Protein AF-A0A0C9RWN0-F1 (afdb_monomer_lite)

Organism: Amblyomma americanum (NCBI:txid6943)

pLDDT: mean 73.81, std 9.47, range [51.19, 87.75]

Structure (mmCIF, N/CA/C/O backbone):
data_AF-A0A0C9RWN0-F1
#
_entry.id   AF-A0A0C9RWN0-F1
#
loop_
_atom_site.group_PDB
_atom_site.id
_atom_site.type_symbol
_atom_site.label_atom_id
_atom_site.label_alt_id
_atom_site.label_comp_id
_atom_site.label_asym_id
_atom_site.label_entity_id
_atom_site.label_seq_id
_atom_site.pdbx_PDB_ins_code
_atom_site.Cartn_x
_atom_site.Cartn_y
_atom_site.Cartn_z
_atom_site.occupancy
_atom_site.B_iso_or_equiv
_atom_site.auth_seq_id
_atom_site.auth_comp_id
_atom_site.auth_asym_id
_atom_site.auth_atom_id
_atom_site.pdbx_PDB_model_num
ATOM 1 N N . MET A 1 1 ? -36.065 11.016 47.703 1.00 51.19 1 MET A N 1
ATOM 2 C CA . MET A 1 1 ? -34.618 11.056 47.372 1.00 51.19 1 MET A CA 1
ATOM 3 C C . MET A 1 1 ? -34.073 9.797 46.671 1.00 51.19 1 MET A C 1
ATOM 5 O O . MET A 1 1 ? -32.990 9.877 46.116 1.00 51.19 1 MET A O 1
ATOM 9 N N . ARG A 1 2 ? -34.805 8.668 46.598 1.00 57.06 2 ARG A N 1
ATOM 10 C CA . ARG A 1 2 ? -34.361 7.433 45.905 1.00 57.06 2 ARG A CA 1
ATOM 11 C C . ARG A 1 2 ? -34.366 7.476 44.358 1.00 57.06 2 ARG A C 1
ATOM 13 O O . ARG A 1 2 ? -33.740 6.624 43.747 1.00 57.06 2 ARG A O 1
ATOM 20 N N . ASN A 1 3 ? -35.023 8.458 43.729 1.00 61.31 3 ASN A N 1
ATOM 21 C CA . ASN A 1 3 ? -35.131 8.547 42.259 1.00 61.31 3 ASN A CA 1
ATOM 22 C C . ASN A 1 3 ? -33.948 9.243 41.566 1.00 61.31 3 ASN A C 1
ATOM 24 O O . ASN A 1 3 ? -33.710 8.999 40.389 1.00 61.31 3 ASN A O 1
ATOM 28 N N . LEU A 1 4 ? -33.197 10.099 42.268 1.00 60.25 4 LEU A N 1
ATOM 29 C CA . LEU A 1 4 ? -32.103 10.864 41.653 1.00 60.25 4 LEU A CA 1
ATOM 30 C C . LEU A 1 4 ? -30.867 9.998 41.385 1.00 60.25 4 LEU A C 1
ATOM 32 O O . LEU A 1 4 ? -30.213 10.165 40.363 1.00 60.25 4 LEU A O 1
ATOM 36 N N . THR A 1 5 ? -30.585 9.031 42.259 1.00 70.12 5 THR A N 1
ATOM 37 C CA . THR A 1 5 ? -29.454 8.102 42.108 1.00 70.12 5 THR A CA 1
ATOM 38 C C . THR A 1 5 ? -29.655 7.104 40.966 1.00 70.12 5 THR A C 1
ATOM 40 O O . THR A 1 5 ? -28.693 6.693 40.327 1.00 70.12 5 THR A O 1
ATOM 43 N N . SER A 1 6 ? -30.905 6.733 40.674 1.00 71.94 6 SER A N 1
ATOM 44 C CA . SER A 1 6 ? -31.249 5.870 39.537 1.00 71.94 6 SER A CA 1
ATOM 45 C C . SER A 1 6 ? -31.011 6.574 38.194 1.00 71.94 6 SER A C 1
ATOM 47 O O . SER A 1 6 ? -30.470 5.967 37.269 1.00 71.94 6 SER A O 1
ATOM 49 N N . LEU A 1 7 ? -31.354 7.863 38.105 1.00 72.75 7 LEU A N 1
ATOM 50 C CA . LEU A 1 7 ? -31.188 8.666 36.892 1.00 72.75 7 LEU A CA 1
ATOM 51 C C . LEU A 1 7 ? -29.717 8.941 36.564 1.00 72.75 7 LEU A C 1
ATOM 53 O O . LEU A 1 7 ? -29.322 8.858 35.402 1.00 72.75 7 LEU A O 1
ATOM 57 N N . THR A 1 8 ? -28.892 9.221 37.575 1.00 80.00 8 THR A N 1
ATOM 58 C CA . THR A 1 8 ? -27.453 9.439 37.372 1.00 80.00 8 TH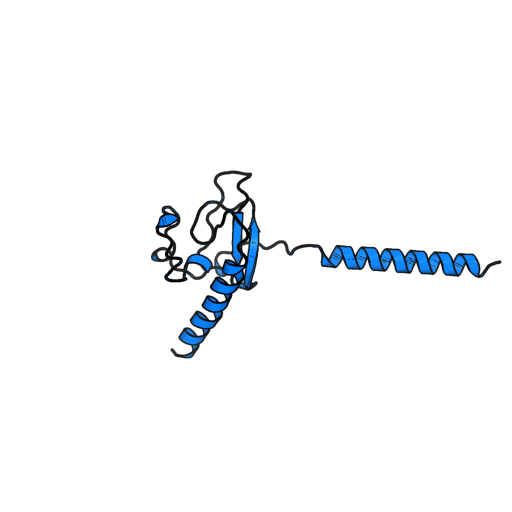R A CA 1
ATOM 59 C C . THR A 1 8 ? -26.739 8.162 36.944 1.00 80.00 8 THR A C 1
ATOM 61 O O . THR A 1 8 ? -25.887 8.215 36.059 1.00 80.00 8 THR A O 1
ATOM 64 N N . LEU A 1 9 ? -27.122 7.006 37.497 1.00 80.69 9 LEU A N 1
ATOM 65 C CA . LEU A 1 9 ? -26.570 5.711 37.098 1.00 80.69 9 LEU A CA 1
ATOM 66 C C . LEU A 1 9 ? -26.903 5.384 35.633 1.00 80.69 9 LEU A C 1
ATOM 68 O O . LEU A 1 9 ? -26.022 4.988 34.874 1.00 80.69 9 LEU A O 1
ATOM 72 N N . LEU A 1 10 ? -28.153 5.606 35.214 1.00 81.12 10 LEU A N 1
ATOM 73 C CA . LEU A 1 10 ? -28.590 5.403 33.829 1.00 81.12 10 LEU A CA 1
ATOM 74 C C . LEU A 1 10 ? -27.870 6.337 32.852 1.00 81.12 10 LEU A C 1
ATOM 76 O O . LEU A 1 10 ? -27.407 5.880 31.809 1.00 81.12 10 LEU A O 1
ATOM 80 N N . ALA A 1 11 ? -27.723 7.618 33.199 1.00 82.56 11 ALA A N 1
ATOM 81 C CA . ALA A 1 11 ? -26.974 8.572 32.385 1.00 82.56 11 ALA A CA 1
ATOM 82 C C . ALA A 1 11 ? -2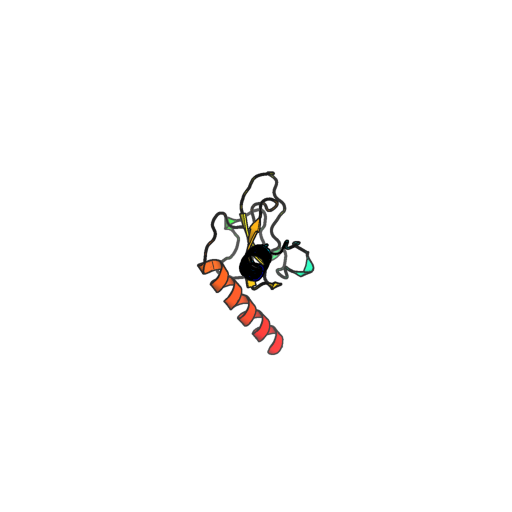5.496 8.170 32.252 1.00 82.56 11 ALA A C 1
ATOM 84 O O . ALA A 1 11 ? -24.916 8.279 31.172 1.00 82.56 11 ALA A O 1
ATOM 85 N N . PHE A 1 12 ? -24.900 7.644 33.325 1.00 83.44 12 PHE A N 1
ATOM 86 C CA . PHE A 1 12 ? -23.523 7.161 33.312 1.00 83.44 12 PHE A CA 1
ATOM 87 C C . PHE A 1 12 ? -23.359 5.909 32.436 1.00 83.44 12 PHE A C 1
ATOM 89 O O . PHE A 1 12 ? -22.437 5.848 31.626 1.00 83.44 12 PHE A O 1
ATOM 96 N N . ILE A 1 13 ? -24.280 4.942 32.528 1.00 82.88 13 ILE A N 1
ATOM 97 C CA . ILE A 1 13 ? -24.286 3.732 31.686 1.00 82.88 13 ILE A CA 1
ATOM 98 C C . ILE A 1 13 ? -24.511 4.092 30.209 1.00 82.88 13 ILE A C 1
ATOM 100 O O . ILE A 1 13 ? -23.815 3.589 29.331 1.00 82.88 13 ILE A O 1
ATOM 104 N N . ALA A 1 14 ? -25.445 4.997 29.912 1.00 79.44 14 ALA A N 1
ATOM 105 C CA . ALA A 1 14 ? -25.665 5.463 28.546 1.00 79.44 14 ALA A CA 1
ATOM 106 C C . ALA A 1 14 ? -24.422 6.181 27.988 1.00 79.44 14 ALA A C 1
ATOM 108 O O . ALA A 1 14 ? -24.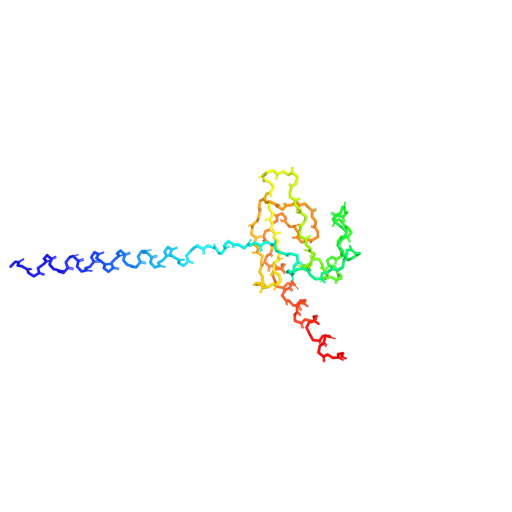019 5.927 26.853 1.00 79.44 14 ALA A O 1
ATOM 109 N N . GLY A 1 15 ? -23.766 7.021 28.797 1.00 79.12 15 GLY A N 1
ATOM 110 C CA . GLY A 1 15 ? -22.531 7.707 28.417 1.00 79.12 15 GLY A CA 1
ATOM 111 C C . GLY A 1 15 ? -21.379 6.746 28.112 1.00 79.12 15 GLY A C 1
ATOM 112 O O . GLY A 1 15 ? -20.698 6.904 27.096 1.00 79.12 15 GLY A O 1
ATOM 113 N N . THR A 1 16 ? -21.181 5.712 28.936 1.00 79.44 16 THR A N 1
ATOM 114 C CA . THR A 1 16 ? -20.124 4.713 28.704 1.00 79.44 16 THR A CA 1
ATOM 115 C C . THR A 1 16 ? -20.390 3.875 27.455 1.00 79.44 16 THR A C 1
ATOM 117 O O . THR A 1 16 ? -19.463 3.640 26.681 1.00 79.44 16 THR A O 1
ATOM 120 N N . LEU A 1 17 ? -21.644 3.497 27.186 1.00 77.75 17 LEU A N 1
ATOM 121 C CA . LEU A 1 17 ? -22.012 2.776 25.962 1.00 77.75 17 LEU A CA 1
ATOM 122 C C . LEU A 1 17 ? -21.745 3.605 24.694 1.00 77.75 17 LEU A C 1
ATOM 124 O O . LEU A 1 17 ? -21.219 3.072 23.714 1.00 77.75 17 LEU A O 1
ATOM 128 N N . VAL A 1 18 ? -22.033 4.911 24.717 1.00 76.25 18 VAL A N 1
ATOM 129 C CA . VAL A 1 18 ? -21.747 5.823 23.593 1.00 76.25 18 VAL A CA 1
ATOM 130 C C . VAL A 1 18 ? -20.240 5.941 23.337 1.00 76.25 18 VAL A C 1
ATOM 132 O O . VAL A 1 18 ? -19.802 5.860 22.187 1.00 76.25 18 VAL A O 1
ATOM 135 N N . LEU A 1 19 ? -19.434 6.069 24.394 1.00 70.19 19 LEU A N 1
ATOM 136 C CA . LEU A 1 19 ? -17.969 6.106 24.301 1.00 70.19 19 LEU A CA 1
ATOM 137 C C . LEU A 1 19 ? -17.397 4.809 23.710 1.00 70.19 19 LEU A C 1
ATOM 139 O O . LEU A 1 19 ? -16.563 4.857 22.804 1.00 70.19 19 LEU A O 1
ATOM 143 N N . VAL A 1 20 ? -17.875 3.647 24.162 1.00 72.25 20 VAL A N 1
ATOM 144 C CA . VAL A 1 20 ? -17.429 2.341 23.648 1.00 72.25 20 VAL A CA 1
ATOM 145 C C . VAL A 1 20 ? -17.801 2.168 22.172 1.00 72.25 20 VAL A C 1
ATOM 147 O O . VAL A 1 20 ? -16.963 1.738 21.376 1.00 72.25 20 VAL A O 1
ATOM 150 N N . ALA A 1 21 ? -19.013 2.561 21.772 1.00 67.50 21 ALA A N 1
ATOM 151 C CA . ALA A 1 21 ? -19.449 2.495 20.377 1.00 67.50 21 ALA A CA 1
ATOM 152 C C . ALA A 1 21 ? -18.614 3.406 19.455 1.00 67.50 21 ALA A C 1
ATOM 154 O O . ALA A 1 21 ? -18.267 3.014 18.335 1.00 67.50 21 ALA A O 1
ATOM 155 N N . ALA A 1 22 ? -18.239 4.600 19.925 1.00 66.31 22 ALA A N 1
ATOM 156 C CA . ALA A 1 22 ? -17.372 5.515 19.183 1.00 66.31 22 ALA A CA 1
ATOM 157 C C . ALA A 1 22 ? -15.952 4.948 18.992 1.00 66.31 22 ALA A C 1
ATOM 159 O O . ALA A 1 22 ? -15.371 5.070 17.911 1.00 66.31 22 ALA A O 1
ATOM 160 N N . VAL A 1 23 ? -15.407 4.276 20.011 1.00 69.00 23 VAL A N 1
ATOM 161 C CA . VAL A 1 23 ? -14.076 3.647 19.954 1.00 69.00 23 VAL A CA 1
ATOM 162 C C . VAL A 1 23 ? -14.066 2.401 19.064 1.00 69.00 23 VAL A C 1
ATOM 164 O O . VAL A 1 23 ? -13.097 2.164 18.346 1.00 69.00 23 VAL A O 1
ATOM 167 N N . GLN A 1 24 ? -15.137 1.606 19.043 1.00 61.00 24 GLN A N 1
ATOM 168 C CA . GLN A 1 24 ? -15.204 0.443 18.152 1.00 61.00 24 GLN A CA 1
ATOM 169 C C . GLN A 1 24 ? -15.201 0.841 16.669 1.00 61.00 24 GLN A C 1
ATOM 171 O O . GLN A 1 24 ? -14.520 0.198 15.872 1.00 61.00 24 GLN A O 1
ATOM 176 N N . LYS A 1 25 ? -15.874 1.940 16.299 1.00 57.09 25 LYS A N 1
ATOM 177 C CA . LYS A 1 25 ? -15.878 2.449 14.915 1.00 57.09 25 LYS A CA 1
ATOM 178 C C . LYS A 1 25 ? -14.525 3.000 14.446 1.00 57.09 25 LYS A C 1
ATOM 180 O O . LYS A 1 25 ? -14.307 3.105 13.242 1.00 57.09 25 LYS A O 1
ATOM 185 N N . SER A 1 26 ? -13.620 3.366 15.357 1.00 54.75 26 SER A N 1
ATOM 186 C CA . SER A 1 26 ? -12.326 3.966 15.005 1.00 54.75 26 SER A CA 1
ATOM 187 C C . SER A 1 26 ? -11.192 2.953 14.821 1.00 54.75 26 SER A C 1
ATOM 189 O O . SER A 1 26 ? -10.121 3.320 14.322 1.00 54.75 26 SER A O 1
ATOM 191 N N . LYS A 1 27 ? -11.408 1.670 15.153 1.00 52.38 27 LYS A N 1
ATOM 192 C CA . LYS A 1 27 ? -10.443 0.608 14.847 1.00 52.38 27 LYS A CA 1
ATOM 193 C C . LYS A 1 27 ? -10.349 0.432 13.332 1.00 52.38 27 LYS A C 1
ATOM 195 O O . LYS A 1 27 ? -11.253 -0.089 12.687 1.00 52.38 27 LYS A O 1
ATOM 200 N N . LYS A 1 28 ? -9.232 0.882 12.755 1.00 59.38 28 LYS A N 1
ATOM 201 C CA . LYS A 1 28 ? -8.905 0.605 11.353 1.00 59.38 28 LYS A CA 1
ATOM 202 C C . LYS A 1 28 ? -8.764 -0.911 11.176 1.00 59.38 28 LYS A C 1
ATOM 204 O O . LYS A 1 28 ? -8.143 -1.540 12.035 1.00 59.38 28 LYS A O 1
ATOM 209 N N . PRO A 1 29 ? -9.312 -1.493 10.098 1.00 59.81 29 PRO A N 1
ATOM 210 C CA . PRO A 1 29 ? -9.151 -2.915 9.833 1.00 59.81 29 PRO A CA 1
ATOM 211 C C . PRO A 1 29 ? -7.659 -3.248 9.737 1.00 59.81 29 PRO A C 1
ATOM 213 O O . PRO A 1 29 ? -6.898 -2.535 9.077 1.00 59.81 29 PRO A O 1
ATOM 216 N N . ASN A 1 30 ? -7.243 -4.306 10.432 1.00 62.53 30 ASN A N 1
ATOM 217 C CA . ASN A 1 30 ? -5.914 -4.874 10.265 1.00 62.53 30 ASN A CA 1
ATOM 218 C C . ASN A 1 30 ? -5.940 -5.679 8.963 1.00 62.53 30 ASN A C 1
ATOM 220 O O . ASN A 1 30 ? -6.544 -6.746 8.911 1.00 62.53 30 ASN A O 1
ATOM 224 N N . ILE A 1 31 ? -5.405 -5.101 7.892 1.00 70.19 31 ILE A N 1
ATOM 225 C CA . ILE A 1 31 ? -5.475 -5.684 6.552 1.00 70.19 31 ILE A CA 1
ATOM 226 C C . ILE A 1 31 ? -4.199 -6.478 6.312 1.00 70.19 31 ILE A C 1
ATOM 228 O O . ILE A 1 31 ? -3.115 -5.898 6.262 1.00 70.19 31 ILE A O 1
ATOM 232 N N . SER A 1 32 ? -4.310 -7.792 6.156 1.00 71.31 32 SER A N 1
ATOM 233 C CA . SER A 1 32 ? -3.223 -8.618 5.630 1.00 71.31 32 SER A CA 1
ATOM 234 C C . SER A 1 32 ? -3.102 -8.397 4.123 1.00 71.31 32 SER A C 1
ATOM 236 O O . SER A 1 32 ? -4.115 -8.338 3.439 1.00 71.31 32 SER A O 1
ATOM 238 N N . ILE A 1 33 ? -1.875 -8.269 3.621 1.00 72.00 33 ILE A N 1
ATOM 239 C CA . ILE A 1 33 ? -1.586 -8.272 2.179 1.00 72.00 33 ILE A CA 1
ATOM 240 C C . ILE A 1 33 ? -1.451 -9.745 1.806 1.00 72.00 33 ILE A C 1
ATOM 242 O O . ILE A 1 33 ? -0.546 -10.399 2.326 1.00 72.00 33 ILE A O 1
ATOM 246 N N . THR A 1 34 ? -2.350 -10.266 0.975 1.00 73.94 34 THR A N 1
ATOM 247 C CA . THR A 1 34 ? -2.224 -11.616 0.407 1.00 73.94 34 THR A CA 1
ATOM 248 C C . THR A 1 34 ? -1.906 -11.536 -1.079 1.00 73.94 34 THR A C 1
ATOM 250 O O . THR A 1 34 ? -2.186 -10.522 -1.717 1.00 73.94 34 THR A O 1
ATOM 253 N N . ASP A 1 35 ? -1.290 -12.582 -1.628 1.00 65.12 35 ASP A N 1
ATOM 254 C CA . ASP A 1 35 ? -0.881 -12.612 -3.041 1.00 65.12 35 ASP A CA 1
ATOM 255 C C . ASP A 1 35 ? -2.079 -12.538 -3.991 1.00 65.12 35 ASP A C 1
ATOM 257 O O . ASP A 1 35 ? -1.993 -11.949 -5.060 1.00 65.12 35 ASP A O 1
ATOM 261 N N . GLU A 1 36 ? -3.227 -13.042 -3.549 1.00 74.12 36 GLU A N 1
ATOM 262 C CA . GLU A 1 36 ? -4.488 -13.053 -4.294 1.00 74.12 36 GLU A CA 1
ATOM 263 C C . GLU A 1 36 ? -5.113 -11.658 -4.464 1.00 74.12 36 GLU A C 1
ATOM 265 O O . GLU A 1 36 ? -6.002 -11.469 -5.292 1.00 74.12 36 GLU A O 1
ATOM 270 N N . ASP A 1 37 ? -4.682 -10.668 -3.676 1.00 78.00 37 ASP A N 1
ATOM 271 C CA . ASP A 1 37 ? -5.253 -9.319 -3.707 1.00 78.00 37 ASP A CA 1
ATOM 272 C C . ASP A 1 37 ? -4.681 -8.439 -4.842 1.00 78.00 37 ASP A C 1
ATOM 274 O O . ASP A 1 37 ? -5.181 -7.328 -5.059 1.00 78.00 37 ASP A O 1
ATOM 278 N N . PHE A 1 38 ? -3.636 -8.909 -5.535 1.00 84.00 38 PHE A N 1
ATOM 279 C CA . PHE A 1 38 ? -2.825 -8.157 -6.498 1.00 84.00 38 PHE A CA 1
ATOM 280 C C . PHE A 1 38 ? -2.633 -8.980 -7.780 1.00 84.00 38 PHE A C 1
ATOM 282 O O . PHE A 1 38 ? -2.003 -10.029 -7.756 1.00 84.00 38 PHE A O 1
ATOM 289 N N . ASP A 1 39 ? -3.188 -8.514 -8.900 1.00 79.88 39 ASP A N 1
ATOM 290 C CA . ASP A 1 39 ? -3.375 -9.300 -10.130 1.00 79.88 39 ASP A CA 1
ATOM 291 C C . ASP A 1 39 ? -2.628 -8.725 -11.351 1.00 79.88 39 ASP A C 1
ATOM 293 O O . ASP A 1 39 ? -3.031 -8.950 -12.496 1.00 79.88 39 ASP A O 1
ATOM 297 N N . ALA A 1 40 ? -1.580 -7.932 -11.112 1.00 78.31 40 ALA A N 1
ATOM 298 C CA . ALA A 1 40 ? -0.668 -7.474 -12.158 1.00 78.31 40 ALA A CA 1
ATOM 299 C C . ALA A 1 40 ? 0.435 -8.506 -12.410 1.00 78.31 40 ALA A C 1
ATOM 301 O O . ALA A 1 40 ? 0.933 -9.136 -11.476 1.00 78.31 40 ALA A O 1
ATOM 302 N N . GLU A 1 41 ? 0.836 -8.651 -13.669 1.00 72.62 41 GLU A N 1
ATOM 303 C CA . GLU A 1 41 ? 1.934 -9.547 -14.034 1.00 72.62 41 GLU A CA 1
ATOM 304 C C . GLU A 1 41 ? 3.297 -8.937 -13.658 1.00 72.62 41 GLU A C 1
ATOM 306 O O . GLU A 1 41 ? 3.466 -7.717 -13.655 1.00 72.62 41 GLU A O 1
ATOM 311 N N . ASP A 1 42 ? 4.310 -9.773 -13.402 1.00 70.62 42 ASP A N 1
ATOM 312 C CA . ASP A 1 42 ? 5.651 -9.315 -12.985 1.00 70.62 42 ASP A CA 1
ATOM 313 C C . ASP A 1 42 ? 6.257 -8.286 -13.952 1.00 70.62 42 ASP A C 1
ATOM 315 O O . ASP A 1 42 ? 6.905 -7.320 -13.545 1.00 70.62 42 ASP A O 1
ATOM 319 N N . HIS A 1 43 ? 6.012 -8.460 -15.253 1.00 73.62 43 HIS A N 1
ATOM 320 C CA . HIS A 1 43 ? 6.506 -7.560 -16.291 1.00 73.62 43 HIS A CA 1
ATOM 321 C C . HIS A 1 43 ? 5.820 -6.177 -16.268 1.00 73.62 43 HIS A C 1
ATOM 323 O O . HIS A 1 43 ? 6.375 -5.199 -16.772 1.00 73.62 43 HIS A O 1
ATOM 329 N N . GLU A 1 44 ? 4.635 -6.073 -15.660 1.00 73.50 44 GLU A N 1
ATOM 330 C CA . GLU A 1 44 ? 3.908 -4.821 -15.434 1.00 73.50 44 GLU A CA 1
ATOM 331 C C . GLU A 1 44 ? 4.377 -4.103 -14.156 1.00 73.50 44 GLU A C 1
ATOM 333 O O . GLU A 1 44 ? 4.078 -2.9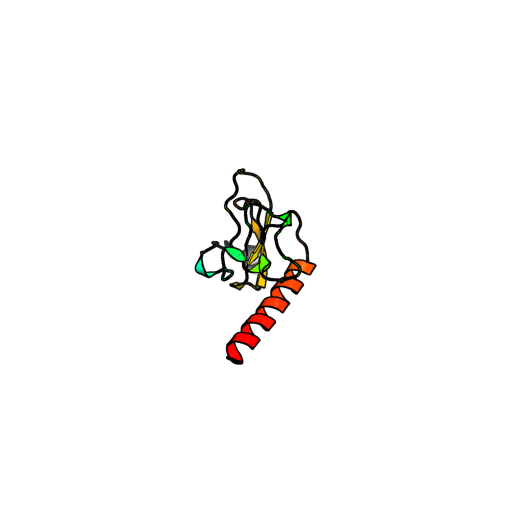18 -13.962 1.00 73.50 44 GLU A O 1
ATOM 338 N N . CYS A 1 45 ? 5.135 -4.806 -13.307 1.00 78.62 45 CYS A N 1
ATOM 339 C CA . CYS A 1 45 ? 5.570 -4.378 -11.984 1.00 78.62 45 CYS A CA 1
ATOM 340 C C . CYS A 1 45 ? 7.101 -4.381 -11.860 1.00 78.62 45 CYS A C 1
ATOM 342 O O . CYS A 1 45 ? 7.672 -5.219 -11.164 1.00 78.62 45 CYS A O 1
ATOM 344 N N . PRO A 1 46 ? 7.808 -3.412 -12.470 1.00 71.94 46 PRO A N 1
ATOM 345 C CA . PRO A 1 46 ? 9.252 -3.274 -12.305 1.00 71.94 46 PRO A CA 1
ATOM 346 C C . PRO A 1 46 ? 9.602 -2.833 -10.870 1.00 71.94 46 PRO A C 1
ATOM 348 O O . PRO A 1 46 ? 9.795 -1.654 -10.574 1.00 71.94 46 PRO A O 1
ATOM 351 N N . HIS A 1 47 ? 9.664 -3.797 -9.947 1.00 64.94 47 HIS A N 1
ATOM 352 C CA . HIS A 1 47 ? 9.854 -3.567 -8.512 1.00 64.94 47 HIS A CA 1
ATOM 353 C C . HIS A 1 47 ? 11.183 -2.867 -8.191 1.00 64.94 47 HIS A C 1
ATOM 355 O O . HIS A 1 47 ? 11.225 -1.995 -7.327 1.00 64.94 47 HIS A O 1
ATOM 361 N N . ASN A 1 48 ? 12.245 -3.203 -8.927 1.00 63.03 48 ASN A N 1
ATOM 362 C CA . ASN A 1 48 ? 13.606 -2.710 -8.681 1.00 63.03 48 ASN A CA 1
ATOM 363 C C . ASN A 1 48 ? 13.904 -1.364 -9.354 1.00 63.03 48 ASN A C 1
ATOM 365 O O . ASN A 1 48 ? 14.926 -0.739 -9.076 1.00 63.03 48 ASN A O 1
ATOM 369 N N . THR A 1 49 ? 13.014 -0.897 -10.227 1.00 67.69 49 THR A N 1
ATOM 370 C CA . THR A 1 49 ? 13.149 0.365 -10.958 1.00 67.69 49 THR A CA 1
ATOM 371 C C . THR A 1 49 ? 11.853 1.161 -10.824 1.00 67.69 49 THR A C 1
ATOM 373 O O . THR A 1 49 ? 11.082 1.276 -11.774 1.00 67.69 49 THR A O 1
ATOM 376 N N . PRO A 1 50 ? 11.597 1.781 -9.654 1.00 64.56 50 PRO A N 1
ATOM 377 C CA . PRO A 1 50 ? 10.352 2.501 -9.391 1.00 64.56 50 PRO A CA 1
ATOM 378 C C . PRO A 1 50 ? 10.060 3.624 -10.398 1.00 64.56 50 PRO A C 1
ATOM 380 O O . PRO A 1 50 ? 8.902 3.973 -10.616 1.00 64.56 50 PRO A O 1
ATOM 383 N N . GLN A 1 51 ? 11.096 4.187 -11.037 1.00 65.56 51 GLN A N 1
ATOM 384 C CA . GLN A 1 51 ? 10.935 5.190 -12.098 1.00 65.56 51 GLN A CA 1
ATOM 385 C C . GLN A 1 51 ? 10.372 4.605 -13.406 1.00 65.56 51 GLN A C 1
ATOM 387 O O . GLN A 1 51 ? 9.861 5.350 -14.236 1.00 65.56 51 GLN A O 1
ATOM 392 N N . GLN A 1 52 ? 10.460 3.287 -13.594 1.00 72.38 52 GLN A N 1
ATOM 393 C CA . GLN A 1 52 ? 9.895 2.557 -14.732 1.00 72.38 52 GLN A CA 1
ATOM 394 C C . GLN A 1 52 ? 8.464 2.082 -14.469 1.00 72.38 52 GLN A C 1
ATOM 396 O O . GLN A 1 52 ? 7.817 1.578 -15.386 1.00 72.38 52 GLN A O 1
ATOM 401 N N . CYS A 1 53 ? 7.941 2.262 -13.251 1.00 74.31 53 CYS A N 1
ATOM 402 C CA . CYS A 1 53 ? 6.542 1.984 -12.966 1.00 74.31 53 CYS A CA 1
ATOM 403 C C . CYS A 1 53 ? 5.669 2.850 -13.874 1.00 74.31 53 CYS A C 1
ATOM 405 O O . CYS A 1 53 ? 5.621 4.078 -13.753 1.00 74.31 53 CYS A O 1
ATOM 407 N N . SER A 1 54 ? 4.965 2.208 -14.804 1.00 66.12 54 SER A N 1
ATOM 408 C CA . SER A 1 54 ? 4.114 2.918 -15.747 1.00 66.12 54 SER A CA 1
ATOM 409 C C . SER A 1 54 ? 2.798 3.307 -15.078 1.00 66.12 54 SER A C 1
ATOM 411 O O . SER A 1 54 ? 1.749 2.702 -15.289 1.00 66.12 54 SER A O 1
ATOM 413 N N . TYR A 1 55 ? 2.829 4.390 -14.301 1.00 63.22 55 TYR A N 1
ATOM 414 C CA . TYR A 1 55 ? 1.611 5.036 -13.796 1.00 63.22 55 TYR A CA 1
ATOM 415 C C . TYR A 1 55 ? 0.708 5.522 -14.940 1.00 63.22 55 TYR A C 1
ATOM 417 O O . TYR A 1 55 ? -0.500 5.670 -14.767 1.00 63.22 55 TYR A O 1
ATOM 425 N N . ARG A 1 56 ? 1.289 5.719 -16.134 1.00 55.22 56 ARG A N 1
ATOM 426 C CA . ARG A 1 56 ? 0.581 6.063 -17.371 1.00 55.22 56 ARG A CA 1
ATOM 427 C C . ARG A 1 56 ? -0.222 4.884 -17.934 1.00 55.22 56 ARG A C 1
ATOM 429 O O . ARG A 1 56 ? -1.328 5.115 -18.415 1.00 55.22 56 ARG A O 1
ATOM 436 N N . ASN A 1 57 ? 0.292 3.654 -17.812 1.00 57.41 57 ASN A N 1
ATOM 437 C CA . ASN A 1 57 ? -0.407 2.420 -18.204 1.00 57.41 57 ASN A CA 1
ATOM 438 C C . ASN A 1 57 ? -1.267 1.829 -17.088 1.00 57.41 57 ASN A C 1
ATOM 440 O O . ASN A 1 57 ? -1.973 0.857 -17.332 1.00 57.41 57 ASN A O 1
ATOM 444 N N . ARG A 1 58 ? -1.290 2.464 -15.908 1.00 61.91 58 ARG A N 1
ATOM 445 C CA . ARG A 1 58 ? -2.336 2.248 -14.905 1.00 61.91 58 ARG A CA 1
ATOM 446 C C . ARG A 1 58 ? -2.374 0.825 -14.307 1.00 61.91 58 ARG A C 1
ATOM 448 O O . ARG A 1 58 ? -3.399 0.420 -13.781 1.00 61.91 58 ARG A O 1
ATOM 455 N N . THR A 1 59 ? -1.280 0.070 -14.361 1.00 67.56 59 THR A N 1
ATOM 456 C CA . THR A 1 59 ? -1.161 -1.281 -13.767 1.00 67.56 59 THR A CA 1
ATOM 457 C C . THR A 1 59 ? -0.527 -1.258 -12.375 1.00 67.56 59 THR A C 1
ATOM 459 O O . THR A 1 59 ? -0.712 -2.171 -11.576 1.00 67.56 59 THR A O 1
ATOM 462 N N . SER A 1 60 ? 0.144 -0.159 -12.024 1.00 75.31 60 SER A N 1
ATOM 463 C CA . SER A 1 60 ? 0.892 -0.013 -10.774 1.00 75.31 60 SER A CA 1
ATOM 464 C C . SER A 1 60 ? 0.054 -0.135 -9.497 1.00 75.31 60 SER A C 1
ATOM 466 O O . SER A 1 60 ? 0.605 -0.502 -8.467 1.00 75.31 60 SER A O 1
ATOM 468 N N . CYS A 1 61 ? -1.262 0.105 -9.548 1.00 81.50 61 CYS A N 1
ATOM 469 C CA . CYS A 1 61 ? -2.173 -0.061 -8.406 1.00 81.50 61 CYS A CA 1
ATOM 470 C C . CYS A 1 61 ? -2.451 -1.531 -8.041 1.00 81.50 61 CYS A C 1
ATOM 472 O O . CYS A 1 61 ? -2.912 -1.812 -6.935 1.00 81.50 61 CYS A O 1
ATOM 474 N N . TYR A 1 62 ? -2.182 -2.452 -8.968 1.00 83.81 62 TYR A N 1
ATOM 475 C CA . TYR A 1 62 ? -2.402 -3.892 -8.818 1.00 83.81 62 TYR A CA 1
ATOM 476 C C . TYR A 1 62 ? -1.107 -4.656 -8.578 1.00 83.81 62 TYR A C 1
ATOM 478 O O . TYR A 1 62 ? -1.140 -5.862 -8.381 1.00 83.81 62 TYR A O 1
ATOM 486 N N . CYS A 1 63 ? 0.031 -3.961 -8.558 1.00 84.94 63 CYS A N 1
ATOM 487 C CA . CYS A 1 63 ? 1.297 -4.566 -8.192 1.00 84.94 63 CYS A CA 1
ATOM 488 C C . CYS A 1 63 ? 1.315 -4.906 -6.707 1.00 84.94 63 CYS A C 1
ATOM 490 O O . CYS A 1 63 ? 0.944 -4.084 -5.857 1.00 84.94 63 CYS A O 1
ATOM 492 N N . LYS A 1 64 ? 1.839 -6.088 -6.387 1.00 86.75 64 LYS A N 1
ATOM 493 C CA . LYS A 1 64 ? 2.123 -6.448 -5.005 1.00 86.75 64 LYS A CA 1
ATOM 494 C C . LYS A 1 64 ? 3.203 -5.506 -4.453 1.00 86.75 64 LYS A C 1
ATOM 496 O O . LYS A 1 64 ? 4.266 -5.353 -5.060 1.00 86.75 64 LYS A O 1
ATOM 501 N N . PRO A 1 65 ? 2.971 -4.835 -3.318 1.00 85.69 65 PRO A N 1
ATOM 502 C CA . PRO A 1 65 ? 4.014 -4.037 -2.696 1.00 85.69 65 PRO A CA 1
ATOM 503 C C . PRO A 1 65 ? 5.155 -4.947 -2.200 1.00 85.69 65 PRO A C 1
ATOM 505 O O . PRO A 1 65 ? 4.879 -5.963 -1.556 1.00 85.69 65 PRO A O 1
ATOM 508 N N . PRO A 1 66 ? 6.428 -4.602 -2.460 1.00 85.31 66 PRO A N 1
ATOM 509 C CA . PRO A 1 66 ? 7.546 -5.382 -1.949 1.00 85.31 66 PRO A CA 1
ATOM 510 C C . PRO A 1 66 ? 7.651 -5.237 -0.423 1.00 85.31 66 PRO A C 1
ATOM 512 O O . PRO A 1 66 ? 7.236 -4.208 0.127 1.00 85.31 66 PRO A O 1
ATOM 515 N N . PRO A 1 67 ? 8.215 -6.236 0.275 1.00 83.88 67 PRO A N 1
ATOM 516 C CA . PRO A 1 67 ? 8.506 -6.114 1.698 1.00 83.88 67 PRO A CA 1
ATOM 517 C C . PRO A 1 67 ? 9.486 -4.961 1.952 1.00 83.88 67 PRO A C 1
ATOM 519 O O . PRO A 1 67 ? 10.257 -4.574 1.075 1.00 83.88 67 PRO A O 1
ATOM 522 N N . SER A 1 68 ? 9.428 -4.367 3.142 1.00 82.56 68 SER A N 1
ATOM 523 C CA . SER A 1 68 ? 10.374 -3.313 3.517 1.00 82.56 68 SER A CA 1
ATOM 524 C C . SER A 1 68 ? 11.717 -3.888 3.950 1.00 82.56 68 SER A C 1
ATOM 526 O O . SER A 1 68 ? 11.766 -4.693 4.877 1.00 82.56 68 SER A O 1
ATOM 528 N N . ASP A 1 69 ? 12.804 -3.362 3.384 1.00 77.50 69 ASP A N 1
ATOM 529 C CA . ASP A 1 69 ? 14.170 -3.599 3.875 1.00 77.50 69 ASP A CA 1
ATOM 530 C C . ASP A 1 69 ? 14.455 -2.845 5.190 1.00 77.50 69 ASP A C 1
ATOM 532 O O . ASP A 1 69 ? 15.413 -3.137 5.905 1.00 77.50 69 ASP A O 1
ATOM 536 N N . TYR A 1 70 ? 13.607 -1.866 5.540 1.00 66.19 70 TYR A N 1
ATOM 537 C CA . TYR A 1 70 ? 13.752 -1.025 6.729 1.00 66.19 70 TYR A CA 1
ATOM 538 C C . TYR A 1 70 ? 12.520 -1.092 7.633 1.00 66.19 70 TYR A C 1
ATOM 540 O O . TYR A 1 70 ? 11.399 -0.804 7.219 1.00 66.19 70 TYR A O 1
ATOM 548 N N . ILE A 1 71 ? 12.734 -1.322 8.930 1.00 62.38 71 ILE A N 1
ATOM 549 C CA . ILE A 1 71 ? 11.675 -1.490 9.948 1.00 62.38 71 ILE A CA 1
ATOM 550 C C . ILE A 1 71 ? 10.771 -0.239 10.108 1.00 62.38 71 ILE A C 1
ATOM 552 O O . ILE A 1 71 ? 9.719 -0.297 10.742 1.00 62.38 71 ILE A O 1
ATOM 556 N N . ARG A 1 72 ? 11.163 0.927 9.568 1.00 65.06 72 ARG A N 1
ATOM 557 C CA . ARG A 1 72 ? 10.482 2.216 9.817 1.00 65.06 72 ARG A CA 1
ATOM 558 C C . ARG A 1 72 ? 10.083 3.007 8.569 1.00 65.06 72 ARG A C 1
ATOM 560 O O . ARG A 1 72 ? 9.635 4.146 8.706 1.00 65.06 72 ARG A O 1
ATOM 567 N N . GLY A 1 73 ? 10.199 2.429 7.375 1.00 75.81 73 GLY A N 1
ATOM 568 C CA . GLY A 1 73 ? 9.758 3.078 6.141 1.00 75.81 73 GLY A CA 1
ATOM 569 C C . GLY A 1 73 ? 8.234 3.188 6.092 1.00 75.81 73 GLY A C 1
ATOM 570 O O . GLY A 1 73 ? 7.551 2.250 5.702 1.00 75.81 73 GLY A O 1
ATOM 571 N N . LYS A 1 74 ? 7.670 4.330 6.500 1.00 85.25 74 LYS A N 1
ATOM 572 C CA . LYS A 1 74 ? 6.238 4.589 6.306 1.00 85.25 74 LYS A CA 1
ATOM 573 C C . LYS A 1 74 ? 5.956 4.703 4.807 1.00 85.25 74 LYS A C 1
ATOM 575 O O . LYS A 1 74 ? 6.510 5.581 4.152 1.00 85.25 74 LYS A O 1
ATOM 580 N N . ARG A 1 75 ? 5.015 3.903 4.315 1.00 86.25 75 ARG A N 1
ATOM 581 C CA . ARG A 1 75 ? 4.507 3.955 2.940 1.00 86.25 75 ARG A CA 1
ATOM 582 C C . ARG A 1 75 ? 2.982 3.899 2.917 1.00 86.25 75 ARG A C 1
ATOM 584 O O . ARG A 1 75 ? 2.337 3.523 3.901 1.00 86.25 75 ARG A O 1
ATOM 591 N N . TYR A 1 76 ? 2.400 4.284 1.795 1.00 86.88 76 TYR A N 1
ATOM 592 C CA . TYR A 1 76 ? 0.993 4.095 1.479 1.00 86.88 76 TYR A CA 1
ATOM 593 C C . TYR A 1 76 ? 0.870 3.134 0.305 1.00 86.88 76 TYR A C 1
ATOM 595 O O . TYR A 1 76 ? 1.625 3.250 -0.651 1.00 86.88 76 TYR A O 1
ATOM 603 N N . ILE A 1 77 ? -0.075 2.205 0.381 1.00 87.75 77 ILE A N 1
ATOM 604 C CA . ILE A 1 77 ? -0.351 1.225 -0.674 1.00 87.75 77 ILE A CA 1
ATOM 605 C C . ILE A 1 77 ? -1.824 1.292 -1.038 1.00 87.75 77 ILE A C 1
ATOM 607 O O . ILE A 1 77 ? -2.648 1.462 -0.137 1.00 87.75 77 ILE A O 1
ATOM 611 N N . TYR A 1 78 ? -2.172 1.135 -2.310 1.00 87.06 78 TYR A N 1
ATOM 612 C CA . TYR A 1 78 ? -3.561 0.941 -2.706 1.00 87.06 78 TYR A CA 1
ATOM 613 C C . TYR A 1 78 ? -3.919 -0.544 -2.617 1.00 87.06 78 TYR A C 1
ATOM 615 O O . TYR A 1 78 ? -3.152 -1.398 -3.052 1.00 87.06 78 TYR A O 1
ATOM 623 N N . HIS A 1 79 ? -5.078 -0.861 -2.040 1.00 86.50 79 HIS A N 1
ATOM 624 C CA . HIS A 1 79 ? -5.557 -2.236 -1.932 1.00 86.50 79 HIS A CA 1
ATOM 625 C C . HIS A 1 79 ? -6.804 -2.438 -2.812 1.00 86.50 79 HIS A C 1
ATOM 627 O O . HIS A 1 79 ? -7.877 -1.933 -2.451 1.00 86.50 79 HIS A O 1
ATOM 633 N N . PRO A 1 80 ? -6.714 -3.201 -3.920 1.00 83.38 80 PRO A N 1
ATOM 634 C CA . PRO A 1 80 ? -7.796 -3.348 -4.906 1.00 83.38 80 PRO A CA 1
ATOM 635 C C . PRO A 1 80 ? -9.122 -3.867 -4.337 1.00 83.38 80 PRO A C 1
ATOM 637 O O . PRO A 1 80 ? -10.207 -3.388 -4.685 1.00 83.38 80 PRO A O 1
ATOM 640 N N . LYS A 1 81 ? -9.047 -4.811 -3.394 1.00 83.31 81 LYS A N 1
ATOM 641 C CA . LYS A 1 81 ? -10.211 -5.360 -2.679 1.00 83.31 81 LYS A CA 1
ATOM 642 C C . LYS A 1 81 ? -11.031 -4.306 -1.931 1.00 83.31 81 LYS A C 1
ATOM 644 O O . LYS A 1 81 ? -12.256 -4.332 -1.980 1.00 83.31 81 LYS A O 1
ATOM 649 N N . TYR A 1 82 ? -10.364 -3.367 -1.262 1.00 82.75 82 TYR A N 1
ATOM 650 C CA . TYR A 1 82 ? -11.013 -2.326 -0.455 1.00 82.75 82 TYR A CA 1
ATOM 651 C C . TYR A 1 82 ? -11.169 -0.996 -1.195 1.00 82.75 82 TYR A C 1
ATOM 653 O O . TYR A 1 82 ? -11.735 -0.057 -0.635 1.00 82.75 82 TYR A O 1
ATOM 661 N N . ASN A 1 83 ? -10.645 -0.911 -2.420 1.00 81.62 83 ASN A N 1
ATOM 662 C CA . ASN A 1 83 ? -10.654 0.280 -3.255 1.00 81.62 83 ASN A CA 1
ATOM 663 C C . ASN A 1 83 ? -10.132 1.534 -2.523 1.00 81.62 83 ASN A C 1
ATOM 665 O O . ASN A 1 83 ? -10.766 2.591 -2.524 1.00 81.62 83 ASN A O 1
ATOM 669 N N . LYS A 1 84 ? -9.021 1.386 -1.787 1.00 84.69 84 LYS A N 1
ATOM 670 C CA . LYS A 1 84 ? -8.523 2.434 -0.885 1.00 84.69 84 LYS A CA 1
ATOM 671 C C . LYS A 1 84 ? -7.038 2.301 -0.574 1.00 84.69 84 LYS A C 1
ATOM 673 O O . LYS A 1 84 ? -6.507 1.193 -0.513 1.00 84.69 84 LYS A O 1
ATOM 678 N N . CYS A 1 85 ? -6.400 3.432 -0.283 1.00 84.50 85 CYS A N 1
ATOM 679 C CA . CYS A 1 85 ? -5.035 3.500 0.209 1.00 84.50 85 CYS A CA 1
ATOM 680 C C . CYS A 1 85 ? -4.935 3.269 1.722 1.00 84.50 85 CYS A C 1
ATOM 682 O O . CYS A 1 85 ? -5.620 3.906 2.534 1.00 84.50 85 CYS A O 1
ATOM 684 N N . PHE A 1 86 ? -3.987 2.423 2.113 1.00 85.69 86 PHE A N 1
ATOM 685 C CA . PHE A 1 86 ? -3.662 2.096 3.495 1.00 85.69 86 PHE A CA 1
ATOM 686 C C . PHE A 1 86 ? -2.230 2.479 3.821 1.00 85.69 86 PHE A C 1
ATOM 688 O O . PHE A 1 86 ? -1.331 2.377 2.996 1.00 85.69 86 PHE A O 1
ATOM 695 N N . LYS A 1 87 ? -2.021 2.922 5.060 1.00 87.19 87 LYS A N 1
ATOM 696 C CA . LYS A 1 87 ? -0.693 3.224 5.588 1.00 87.19 87 LYS A CA 1
ATOM 697 C C . LYS A 1 87 ? -0.050 1.934 6.096 1.00 87.19 87 LYS A C 1
ATOM 699 O O . LYS A 1 87 ? -0.672 1.238 6.897 1.00 87.19 87 LYS A O 1
ATOM 704 N N . ARG A 1 88 ? 1.188 1.673 5.683 1.00 86.50 88 ARG A N 1
ATOM 705 C CA . ARG A 1 88 ? 1.991 0.498 6.038 1.00 86.50 88 ARG A CA 1
ATOM 706 C C . ARG A 1 88 ? 3.400 0.899 6.462 1.00 86.50 88 ARG A C 1
ATOM 708 O O . ARG A 1 88 ? 3.854 2.003 6.165 1.00 86.50 88 ARG A O 1
ATOM 715 N N . TYR A 1 89 ? 4.044 0.013 7.210 1.00 85.81 89 TYR A N 1
ATOM 716 C CA . TYR A 1 89 ? 5.410 0.186 7.730 1.00 85.81 89 TYR A CA 1
ATOM 717 C C . TYR A 1 89 ? 6.329 -0.980 7.349 1.00 85.81 89 TYR A C 1
ATOM 719 O O . TYR A 1 89 ? 7.541 -0.896 7.488 1.00 85.81 89 TYR A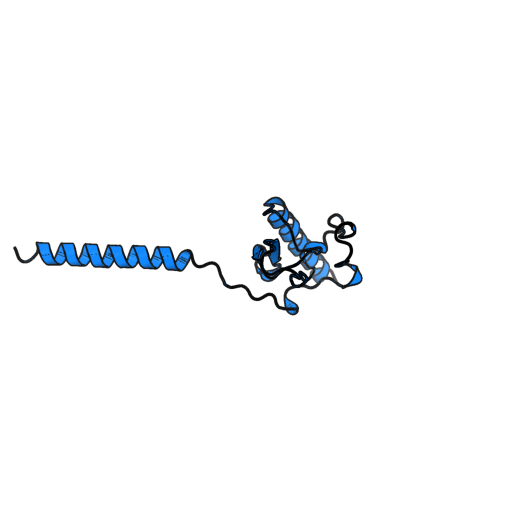 O 1
ATOM 727 N N . ASP A 1 90 ? 5.723 -2.060 6.880 1.00 85.00 90 ASP A N 1
ATOM 728 C CA . ASP A 1 90 ? 6.304 -3.325 6.455 1.00 85.00 90 ASP A CA 1
ATOM 729 C C . ASP A 1 90 ? 6.457 -3.408 4.928 1.00 85.00 90 ASP A C 1
ATOM 731 O O . ASP A 1 90 ? 6.758 -4.468 4.391 1.00 85.00 90 ASP A O 1
ATOM 735 N N . VAL A 1 91 ? 6.259 -2.287 4.228 1.00 85.69 91 VAL A N 1
ATOM 736 C CA . VAL A 1 91 ? 6.302 -2.198 2.767 1.00 85.69 91 VAL A CA 1
ATOM 737 C C . VAL A 1 91 ? 7.478 -1.336 2.311 1.00 85.69 91 VAL A C 1
ATOM 739 O O . VAL A 1 91 ? 7.655 -0.216 2.791 1.00 85.69 91 VAL A O 1
ATOM 742 N N . GLY A 1 92 ? 8.253 -1.863 1.364 1.00 84.50 92 GLY A N 1
ATOM 743 C CA . GLY A 1 92 ? 9.398 -1.215 0.731 1.00 84.50 92 GLY A CA 1
ATOM 744 C C . GLY A 1 92 ? 9.017 -0.376 -0.484 1.00 84.50 92 GLY A C 1
ATOM 745 O O . GLY A 1 92 ? 7.865 0.025 -0.658 1.00 84.50 92 GLY A O 1
ATOM 746 N N . GLN A 1 93 ? 9.993 -0.078 -1.341 1.00 82.94 93 GLN A N 1
ATOM 747 C CA . GLN A 1 93 ? 9.783 0.709 -2.558 1.00 82.94 93 GLN A CA 1
ATOM 748 C C . GLN A 1 93 ? 9.432 -0.141 -3.760 1.00 82.94 93 GLN A C 1
ATOM 750 O O . GLN A 1 93 ? 10.171 -1.041 -4.113 1.00 82.94 93 GLN A O 1
ATOM 755 N N . GLY A 1 94 ? 8.308 0.188 -4.392 1.00 82.50 94 GLY A N 1
ATOM 756 C CA . GLY A 1 94 ? 7.815 -0.467 -5.594 1.00 82.50 94 GLY A CA 1
ATOM 757 C C . GLY A 1 94 ? 6.646 0.312 -6.194 1.00 82.50 94 GLY A C 1
ATOM 758 O O . GLY A 1 94 ? 6.293 1.383 -5.700 1.00 82.50 94 GLY A O 1
ATOM 759 N N . CYS A 1 95 ? 6.032 -0.234 -7.242 1.00 82.81 95 CYS A N 1
ATOM 760 C CA . CYS A 1 95 ? 5.020 0.475 -8.032 1.00 82.81 95 CYS A CA 1
ATOM 761 C C . CYS A 1 95 ? 3.716 0.795 -7.286 1.00 82.81 95 CYS A C 1
ATOM 763 O O . CYS A 1 95 ? 3.092 1.812 -7.571 1.00 82.81 95 CYS A O 1
ATOM 765 N N . ASN A 1 96 ? 3.326 -0.033 -6.314 1.00 85.44 96 ASN A N 1
ATOM 766 C CA . ASN A 1 96 ? 2.161 0.205 -5.456 1.00 85.44 96 ASN A CA 1
ATOM 767 C C . ASN A 1 96 ? 2.563 0.700 -4.054 1.00 85.44 96 ASN A C 1
ATOM 769 O O . ASN A 1 96 ? 1.984 0.293 -3.048 1.00 85.44 96 ASN A O 1
ATOM 773 N N . SER A 1 97 ? 3.626 1.502 -3.959 1.00 84.00 97 SER A N 1
ATOM 774 C CA . SER A 1 97 ? 4.154 2.007 -2.688 1.00 84.00 97 SER A CA 1
ATOM 775 C C . SER A 1 97 ? 4.524 3.479 -2.804 1.00 84.00 97 SER A C 1
ATOM 777 O O . SER A 1 97 ? 5.435 3.856 -3.538 1.00 84.00 97 SER A O 1
ATOM 779 N N . PHE A 1 98 ? 3.831 4.314 -2.037 1.00 81.06 98 PHE A N 1
ATOM 780 C CA . PHE A 1 98 ? 3.896 5.769 -2.128 1.00 81.06 98 PHE A CA 1
ATOM 781 C C . PHE A 1 98 ? 4.377 6.379 -0.812 1.00 81.06 98 PHE A C 1
ATOM 783 O O . PHE A 1 98 ? 4.023 5.911 0.271 1.00 81.06 98 PHE A O 1
ATOM 790 N N . GLU A 1 99 ? 5.163 7.448 -0.880 1.00 80.38 99 GLU A N 1
ATOM 791 C CA . GLU A 1 99 ? 5.640 8.158 0.317 1.00 80.38 99 GLU A CA 1
ATOM 792 C C . GLU A 1 99 ? 4.518 8.965 0.985 1.00 80.38 99 GLU A C 1
ATOM 794 O O . GLU A 1 99 ? 4.398 9.021 2.215 1.00 80.38 99 GLU A O 1
ATOM 799 N N . GLU A 1 100 ? 3.628 9.526 0.168 1.00 79.06 100 GLU A N 1
ATOM 800 C CA . GLU A 1 100 ? 2.540 10.385 0.612 1.00 79.06 100 GLU A CA 1
ATOM 801 C C . GLU A 1 100 ? 1.167 9.785 0.335 1.00 79.06 100 GLU A C 1
ATOM 803 O O . GLU A 1 100 ? 0.948 9.031 -0.615 1.00 79.06 100 GLU A O 1
ATOM 808 N N . LYS A 1 101 ? 0.202 10.159 1.182 1.00 75.38 101 LYS A N 1
ATOM 809 C CA . LYS A 1 101 ? -1.192 9.807 0.948 1.00 75.38 101 LYS A CA 1
ATOM 810 C C . LYS A 1 101 ? -1.727 10.733 -0.130 1.00 75.38 101 LYS A C 1
ATOM 812 O O . LYS A 1 101 ? -2.153 11.843 0.173 1.00 75.38 101 LYS A O 1
ATOM 817 N N . ASN A 1 102 ? -1.750 10.263 -1.363 1.00 66.38 102 ASN A N 1
ATOM 818 C CA . ASN A 1 102 ? -2.316 11.039 -2.447 1.00 66.38 102 ASN A CA 1
ATOM 819 C C . ASN A 1 102 ? -3.787 10.647 -2.657 1.00 66.38 102 ASN A C 1
ATOM 821 O O . ASN A 1 102 ? -4.094 9.538 -3.082 1.00 66.38 102 ASN A O 1
ATOM 825 N N . GLY A 1 103 ? -4.717 11.558 -2.361 1.00 64.81 103 GLY A N 1
ATOM 826 C CA . GLY A 1 103 ? -6.149 11.323 -2.594 1.00 64.81 103 GLY A CA 1
ATOM 827 C C . GLY A 1 103 ? -6.508 11.138 -4.075 1.00 64.81 103 GLY A C 1
ATOM 828 O O . GLY A 1 103 ? -7.548 10.562 -4.384 1.00 64.81 103 GLY A O 1
ATOM 829 N N . LEU A 1 104 ? -5.643 11.584 -4.995 1.00 64.81 104 LEU A N 1
ATOM 830 C CA . LEU A 1 104 ? -5.790 11.308 -6.424 1.00 64.81 104 LEU A CA 1
ATOM 831 C C . LEU A 1 104 ? -5.514 9.839 -6.745 1.00 64.81 104 LEU A C 1
ATOM 833 O O . LEU A 1 104 ? -6.151 9.301 -7.638 1.00 64.81 104 LEU A O 1
ATOM 837 N N . LEU A 1 105 ? -4.621 9.179 -6.003 1.00 71.94 105 LEU A N 1
ATOM 838 C CA . LEU A 1 105 ? -4.303 7.765 -6.205 1.00 71.94 105 LEU A CA 1
ATOM 839 C C . LEU A 1 105 ? -5.493 6.864 -5.870 1.00 71.94 105 LEU A C 1
ATOM 841 O O . LEU A 1 105 ? -5.787 5.960 -6.642 1.00 71.94 105 LEU A O 1
ATOM 845 N N . ASP A 1 106 ? -6.242 7.172 -4.805 1.00 73.12 106 ASP A N 1
ATOM 846 C CA . ASP A 1 106 ? -7.492 6.465 -4.492 1.00 73.12 106 ASP A CA 1
ATOM 847 C C . ASP A 1 106 ? -8.469 6.506 -5.678 1.00 73.12 106 ASP A C 1
ATOM 849 O O . ASP A 1 106 ? -8.993 5.472 -6.082 1.00 73.12 106 ASP A O 1
ATOM 853 N N . LYS A 1 107 ? -8.677 7.689 -6.274 1.00 75.06 107 LYS A N 1
ATOM 854 C CA . LYS A 1 107 ? -9.575 7.853 -7.429 1.00 75.06 107 LYS A CA 1
ATOM 855 C C . LYS A 1 107 ? -9.032 7.179 -8.687 1.00 75.06 107 LYS A C 1
ATOM 857 O O . LYS A 1 107 ? -9.757 6.441 -9.342 1.00 75.06 107 LYS A O 1
ATOM 862 N N . LEU A 1 108 ? -7.757 7.401 -8.997 1.00 77.25 108 LEU A N 1
ATOM 863 C CA . LEU A 1 108 ? -7.111 6.849 -10.186 1.00 77.25 108 LEU A CA 1
ATOM 864 C C . LEU A 1 108 ? -7.136 5.321 -10.171 1.00 77.25 108 LEU A C 1
ATOM 866 O O . LEU A 1 108 ? -7.514 4.714 -11.167 1.00 77.25 108 LEU A O 1
ATOM 870 N N . CYS A 1 109 ? -6.778 4.696 -9.052 1.00 78.69 109 CYS A N 1
ATOM 871 C CA . CYS A 1 109 ? -6.794 3.243 -8.930 1.00 78.69 109 CYS A CA 1
ATOM 872 C C . CYS A 1 109 ? -8.232 2.679 -8.906 1.00 78.69 109 CYS A C 1
ATOM 874 O O . CYS A 1 109 ? -8.486 1.624 -9.488 1.00 78.69 109 CYS A O 1
ATOM 876 N N . ALA A 1 110 ? -9.198 3.402 -8.320 1.00 77.50 110 ALA A N 1
ATOM 877 C CA . ALA A 1 110 ? -10.615 3.028 -8.363 1.00 77.50 110 ALA A CA 1
ATOM 878 C C . ALA A 1 110 ? -11.178 2.980 -9.791 1.00 77.50 110 ALA A C 1
ATOM 880 O O . ALA A 1 110 ? -11.850 2.021 -10.169 1.00 77.50 110 ALA A O 1
ATOM 881 N N . GLU A 1 111 ? -10.893 4.005 -10.596 1.00 76.62 111 GLU A N 1
ATOM 882 C CA . GLU A 1 111 ? -11.334 4.092 -11.994 1.00 76.62 111 GLU A CA 1
ATOM 883 C C . GLU A 1 111 ? -10.727 2.981 -12.865 1.00 76.62 111 GLU A C 1
ATOM 885 O O . GLU A 1 111 ? -11.356 2.497 -13.813 1.00 76.62 111 GLU A O 1
ATOM 890 N N . GLN A 1 112 ? -9.513 2.534 -12.533 1.00 72.56 112 GLN A N 1
ATOM 891 C CA . GLN A 1 112 ? -8.864 1.417 -13.217 1.00 72.56 112 GLN A CA 1
ATOM 892 C C . GLN A 1 112 ? -9.594 0.101 -12.989 1.00 72.56 112 GLN A C 1
ATOM 894 O O . GLN A 1 112 ? -9.751 -0.660 -13.941 1.00 72.56 112 GLN A O 1
ATOM 899 N N . LYS A 1 113 ? -10.071 -0.146 -11.764 1.00 71.69 113 LYS A N 1
ATOM 900 C CA . LYS A 1 113 ? -10.772 -1.390 -11.419 1.00 71.69 113 LYS A CA 1
ATOM 901 C C . LYS A 1 113 ? -12.018 -1.553 -12.269 1.00 71.69 113 LYS A C 1
ATOM 903 O O . LYS A 1 113 ? -12.160 -2.541 -12.982 1.00 71.69 113 LYS A O 1
ATOM 908 N N . ALA A 1 114 ? -12.826 -0.498 -12.301 1.00 70.06 114 ALA A N 1
ATOM 909 C CA . ALA A 1 114 ? -14.030 -0.442 -13.117 1.00 70.06 114 ALA A CA 1
ATOM 910 C C . ALA A 1 114 ? -13.738 -0.606 -14.622 1.00 70.06 114 ALA A C 1
ATOM 912 O O . ALA A 1 114 ? -14.553 -1.157 -15.354 1.00 70.06 114 ALA A O 1
ATOM 913 N N . SER A 1 115 ? -12.583 -0.134 -15.105 1.00 69.31 115 SER A N 1
ATOM 914 C CA . SER A 1 115 ? -12.186 -0.295 -16.512 1.00 69.31 115 SER A CA 1
ATOM 915 C C . SER A 1 115 ? -11.698 -1.715 -16.834 1.00 69.31 115 SER A C 1
ATOM 917 O O . SER A 1 115 ? -11.935 -2.198 -17.940 1.00 69.31 115 SER A O 1
ATOM 919 N N . LYS A 1 116 ? -11.013 -2.379 -15.892 1.00 69.12 116 LYS A N 1
ATOM 920 C CA . LYS A 1 116 ? -10.512 -3.756 -16.039 1.00 69.12 116 LYS A CA 1
ATOM 921 C C . LYS A 1 116 ? -11.665 -4.763 -16.005 1.00 69.12 116 LYS A C 1
ATOM 923 O O . LYS A 1 116 ? -11.736 -5.609 -16.887 1.00 69.12 116 LYS A O 1
ATOM 928 N N . GLU A 1 117 ? -12.601 -4.604 -15.068 1.00 70.62 117 GLU A N 1
ATOM 929 C CA . GLU A 1 117 ? -13.801 -5.448 -14.941 1.00 70.62 117 GLU A CA 1
ATOM 930 C C . GLU A 1 117 ? -14.659 -5.418 -16.218 1.00 70.62 117 GLU A C 1
ATOM 932 O O . GLU A 1 117 ? -15.014 -6.470 -16.741 1.00 70.62 117 GLU A O 1
ATOM 937 N N . LYS A 1 118 ? -14.876 -4.234 -16.811 1.00 65.62 118 LYS A N 1
ATOM 938 C CA . LYS A 1 118 ? -15.613 -4.103 -18.082 1.00 65.62 118 LYS A CA 1
ATOM 939 C C . LYS A 1 118 ? -14.968 -4.850 -19.252 1.00 65.62 118 LYS A C 1
ATOM 941 O O . LYS A 1 118 ? -15.667 -5.463 -20.046 1.00 65.62 118 LYS A O 1
ATOM 946 N N . ARG A 1 119 ? -13.635 -4.826 -19.364 1.00 63.44 119 ARG A N 1
ATOM 947 C CA . ARG A 1 119 ?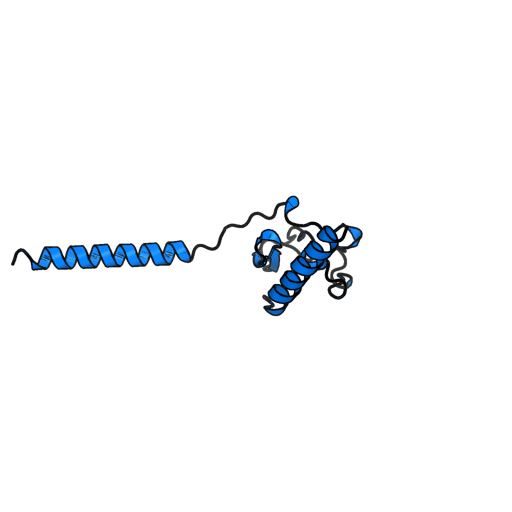 -12.918 -5.547 -20.435 1.00 63.44 119 ARG A CA 1
ATOM 948 C C . ARG A 1 119 ? -12.955 -7.065 -20.271 1.00 63.44 119 ARG A C 1
ATOM 950 O O . ARG A 1 119 ? -12.716 -7.770 -21.246 1.00 63.44 119 ARG A O 1
ATOM 957 N N . ILE A 1 120 ? -13.168 -7.550 -19.050 1.00 63.34 120 ILE A N 1
ATOM 958 C CA . ILE A 1 120 ? -13.326 -8.978 -18.763 1.00 63.34 120 ILE A CA 1
ATOM 959 C C . ILE A 1 120 ? -14.748 -9.426 -19.122 1.00 63.34 120 ILE A C 1
ATOM 961 O O . ILE A 1 120 ? -14.895 -10.509 -19.663 1.00 63.34 120 ILE A O 1
ATOM 965 N N . GLU A 1 121 ? -15.771 -8.593 -18.897 1.00 64.25 121 GLU A N 1
ATOM 966 C CA . GLU A 1 121 ? -17.159 -8.888 -19.305 1.00 64.25 121 GLU A CA 1
ATOM 967 C C . GLU A 1 121 ? -17.387 -8.847 -20.828 1.00 64.25 121 GLU A C 1
ATOM 969 O O . GLU A 1 121 ? -18.311 -9.483 -21.327 1.00 64.25 121 GLU A O 1
ATOM 974 N N . GLU A 1 122 ? -16.565 -8.107 -21.577 1.00 58.69 122 GLU A N 1
ATOM 975 C CA . GLU A 1 122 ? -16.642 -8.014 -23.046 1.00 58.69 122 GLU A CA 1
ATOM 976 C C . GLU A 1 122 ? -15.884 -9.135 -23.790 1.00 58.69 122 GLU A C 1
ATOM 978 O O . GLU A 1 122 ? -15.885 -9.157 -25.024 1.00 58.69 122 GLU A O 1
ATOM 983 N N . LYS A 1 123 ? -15.223 -10.048 -23.068 1.00 52.09 123 LYS A N 1
ATOM 984 C CA . LYS A 1 123 ? -14.484 -11.197 -23.616 1.00 52.09 123 LYS A CA 1
ATOM 985 C C . LYS A 1 123 ? -15.176 -12.515 -23.299 1.00 52.09 123 LYS A C 1
ATOM 987 O O . LYS A 1 123 ? -15.107 -13.399 -24.180 1.00 52.09 123 LYS A O 1
#

Secondary structure (DSSP, 8-state):
-HHHHHHHHHHHHHHHHHHHHHHHHH--------GGG----GGG--TT-GGG--TTTT-GGGSPPPBPSSTT--EEEEETTTTEEEEESSB-SSTT-BSS--HHHHHHHHHHHHHHHHHHHT-

Sequence (123 aa):
MRNLTSLTLLAFIAGTLVLVAAVQKSKKPNISITDEDFDAEDHECPHNTPQQCSYRNRTSCYCKPPPSDYIRGKRYIYHPKYNKCFKRYDVGQGCNSFEEKNGLLDKLCAEQKASKEKRIEEK

Foldseek 3Di:
DVPVVVVVVVVVVVVVVVVVVVVVVPDDDPDDQDPVQADADVVQKPFVCLVPNPVVVLNLLRDRFAFAPDQAQWWWFHGLVVLDIDIDRGGHGISRTHSDRDPVCSVSNSVVSVVVVVVVVVD

Radius of gyration: 21.81 Å; chains: 1; bounding box: 49×24×71 Å